Protein AF-A0A699YFB3-F1 (afdb_monomer_lite)

Foldseek 3Di:
DDFDDPDPVLLVVLVVVLVVLVLVLLVLVLVLCLCLVFQVVVCVVLVNDDPVSVVL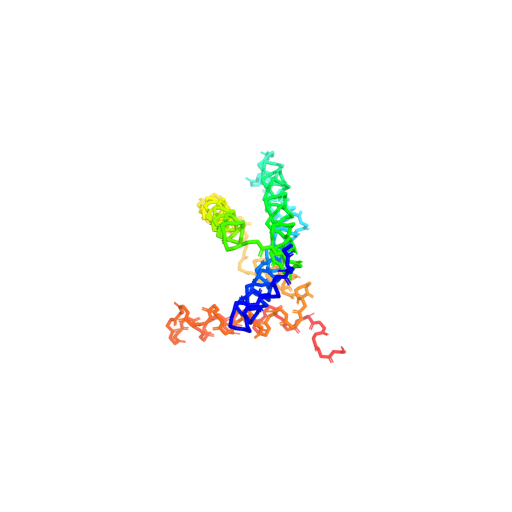NVLSVVLNVLSVVLNVLSVCLNPDTDDPVVNVVSVVVNVVSVVVSVVSVVVSVVCCVVRPVVSCVVRPDPVRVLQSVLVSVLPVDPVSCVVVLVVVLVVDDPVVNVVVVVSNCSSPVPRVPPD

Secondary structure (DSSP, 8-state):
-PPPPPPHHHHHHHHHHHHHHHHHHHHHHHHHHHIIIIIHHHHHHTTS-SSSHHHHHHHHHHHHHHHHHHHHHHHHHHT--S-HHHHHHHHHHHHHHHHHHHHHHHHHHHHHHHHTHHHHHHH--HHHHHHHHHHHHHHS-HHHHHHHHHHHHHTS-HHHHHHHHHHHHHHHTTS-TT-

Organism: Haematococcus lacustris (NCBI:txid44745)

Radius of gyration: 20.15 Å; chains: 1; bounding box: 40×39×62 Å

Structure (mmCIF, N/CA/C/O backbone):
data_AF-A0A699YFB3-F1
#
_entry.id   AF-A0A699YFB3-F1
#
loop_
_atom_site.group_PDB
_atom_site.id
_atom_site.type_symbol
_atom_site.label_atom_id
_atom_site.label_alt_id
_atom_site.label_comp_id
_atom_site.label_asym_id
_atom_site.label_entity_id
_atom_site.label_seq_id
_atom_site.pdbx_PDB_ins_code
_atom_site.Cartn_x
_atom_site.Cartn_y
_atom_site.Cartn_z
_atom_site.occupancy
_atom_site.B_iso_or_equiv
_atom_site.auth_seq_id
_atom_site.auth_comp_id
_atom_site.auth_asym_id
_atom_site.auth_atom_id
_atom_site.pdbx_PDB_model_num
ATOM 1 N N . PRO A 1 1 ? 18.190 -1.116 -37.994 1.00 44.88 1 PRO A N 1
ATOM 2 C CA . PRO A 1 1 ? 18.817 -1.282 -36.661 1.00 44.88 1 PRO A CA 1
ATOM 3 C C . PRO A 1 1 ? 18.143 -2.431 -35.909 1.00 44.88 1 PRO A C 1
ATOM 5 O O . PRO A 1 1 ? 16.970 -2.333 -35.564 1.00 44.88 1 PRO A O 1
ATOM 8 N N . SER A 1 2 ? 18.855 -3.545 -35.752 1.00 49.31 2 SER A N 1
ATOM 9 C CA . SER A 1 2 ? 18.361 -4.738 -35.065 1.00 49.31 2 SER A CA 1
ATOM 10 C C . SER A 1 2 ? 18.010 -4.380 -33.622 1.00 49.31 2 SER A C 1
ATOM 12 O O . SER A 1 2 ? 18.866 -3.883 -32.891 1.00 49.31 2 SER A O 1
ATOM 14 N N . ALA A 1 3 ? 16.751 -4.572 -33.229 1.00 54.38 3 ALA A N 1
ATOM 15 C CA . ALA A 1 3 ? 16.322 -4.372 -31.855 1.00 54.38 3 ALA A CA 1
ATOM 16 C C . ALA A 1 3 ? 17.138 -5.306 -30.947 1.00 54.38 3 ALA A C 1
ATOM 18 O O . ALA A 1 3 ? 17.093 -6.525 -31.100 1.00 54.38 3 ALA A O 1
ATOM 19 N N . LEU A 1 4 ? 17.941 -4.735 -30.050 1.00 60.91 4 LEU A N 1
ATOM 20 C CA . LEU A 1 4 ? 18.695 -5.510 -29.073 1.00 60.91 4 LEU A CA 1
ATOM 21 C C . LEU A 1 4 ? 17.731 -5.948 -27.969 1.00 60.91 4 LEU A C 1
ATOM 23 O O . LEU A 1 4 ? 17.065 -5.115 -27.353 1.00 60.91 4 LEU A O 1
ATOM 27 N N . LEU A 1 5 ? 17.660 -7.259 -27.734 1.00 71.25 5 LEU A N 1
ATOM 28 C CA . LEU A 1 5 ? 17.059 -7.811 -26.523 1.00 71.25 5 LEU A CA 1
ATOM 29 C C . LEU A 1 5 ? 17.813 -7.273 -25.301 1.00 71.25 5 LEU A C 1
ATOM 31 O O . LEU A 1 5 ? 19.023 -7.030 -25.365 1.00 71.25 5 LEU A O 1
ATOM 35 N N . LEU A 1 6 ? 17.106 -7.103 -24.181 1.00 77.62 6 LEU A N 1
ATOM 36 C CA . LEU A 1 6 ? 17.733 -6.702 -22.925 1.00 77.62 6 LEU A CA 1
ATOM 37 C C . LEU A 1 6 ? 18.878 -7.667 -22.573 1.00 77.62 6 LEU A C 1
ATOM 39 O O . LEU A 1 6 ? 18.685 -8.887 -22.628 1.00 77.62 6 LEU A O 1
ATOM 43 N N . PRO A 1 7 ? 20.059 -7.162 -22.166 1.00 84.12 7 PRO A N 1
ATOM 44 C CA . PRO A 1 7 ? 21.100 -8.016 -21.616 1.00 84.12 7 PRO A CA 1
ATOM 45 C C . PRO A 1 7 ? 20.537 -8.852 -20.463 1.00 84.12 7 PRO A C 1
ATOM 47 O O . PRO A 1 7 ? 19.770 -8.345 -19.645 1.00 84.12 7 PRO A O 1
ATOM 50 N N . ARG A 1 8 ? 20.945 -10.122 -20.358 1.00 86.44 8 ARG A N 1
ATOM 51 C CA . ARG A 1 8 ? 20.387 -11.076 -19.380 1.00 86.44 8 ARG A CA 1
ATOM 52 C C . ARG A 1 8 ? 20.339 -10.530 -17.946 1.00 86.44 8 ARG A C 1
ATOM 54 O O . ARG A 1 8 ? 19.351 -10.735 -17.255 1.00 86.44 8 ARG A O 1
ATOM 61 N N . HIS A 1 9 ? 21.377 -9.816 -17.509 1.00 87.50 9 HIS A N 1
ATOM 62 C CA . HIS A 1 9 ? 21.421 -9.220 -16.170 1.00 87.50 9 HIS A CA 1
ATOM 63 C C . HIS A 1 9 ? 20.373 -8.110 -15.974 1.00 87.50 9 HIS A C 1
ATOM 65 O O . HIS A 1 9 ? 19.800 -8.004 -14.895 1.00 87.50 9 HIS A O 1
ATOM 71 N N . VAL A 1 10 ? 20.079 -7.322 -17.016 1.00 87.06 10 VAL A N 1
ATOM 72 C CA . VAL A 1 10 ? 19.019 -6.303 -16.984 1.00 87.06 10 VAL A CA 1
ATOM 73 C C . VAL A 1 10 ? 17.653 -6.974 -16.920 1.00 87.06 10 VAL A C 1
ATOM 75 O O . VAL A 1 10 ? 16.838 -6.591 -16.093 1.00 87.06 10 VAL A O 1
ATOM 78 N N . ALA A 1 11 ? 17.418 -8.013 -17.725 1.00 88.06 11 ALA A N 1
ATOM 79 C CA . ALA A 1 11 ? 16.158 -8.757 -17.696 1.00 88.06 11 ALA A CA 1
ATOM 80 C C . ALA A 1 11 ? 15.873 -9.361 -16.306 1.00 88.06 11 ALA A C 1
ATOM 82 O O . ALA A 1 11 ? 14.770 -9.211 -15.785 1.00 88.06 11 ALA A O 1
ATOM 83 N N . VAL A 1 12 ? 16.886 -9.960 -15.665 1.00 92.19 12 VAL A N 1
ATOM 84 C CA . VAL A 1 12 ? 16.781 -10.475 -14.286 1.00 92.19 12 VAL A CA 1
ATOM 85 C C . VAL A 1 12 ? 16.485 -9.350 -13.287 1.00 92.19 12 VAL A C 1
ATOM 87 O O . VAL A 1 12 ? 15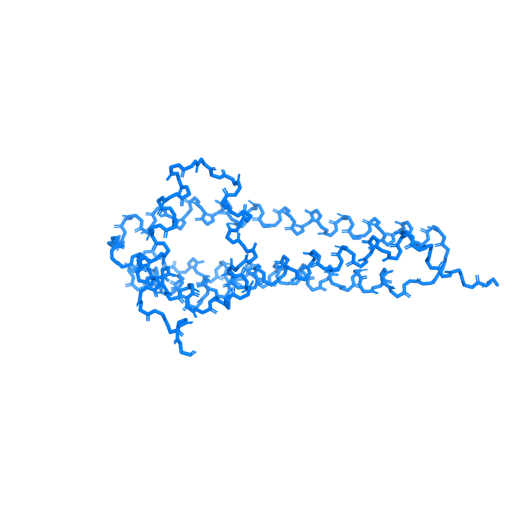.643 -9.517 -12.407 1.00 92.19 12 VAL A O 1
ATOM 90 N N . ALA A 1 13 ? 17.134 -8.190 -13.424 1.00 92.12 13 ALA A N 1
ATOM 91 C CA . ALA A 1 13 ? 16.881 -7.046 -12.548 1.00 92.12 13 ALA A CA 1
ATOM 92 C C . ALA A 1 13 ? 15.450 -6.500 -12.693 1.00 92.12 13 ALA A C 1
ATOM 94 O O . ALA A 1 13 ? 14.820 -6.178 -11.687 1.00 92.12 13 ALA A O 1
ATOM 95 N N . VAL A 1 14 ? 14.922 -6.436 -13.921 1.00 92.19 14 VAL A N 1
ATOM 96 C CA . VAL A 1 14 ? 13.541 -6.004 -14.191 1.00 92.19 14 VAL A CA 1
ATOM 97 C C . VAL A 1 14 ? 12.533 -7.001 -13.618 1.00 92.19 14 VAL A C 1
ATOM 99 O O . VAL A 1 14 ? 11.582 -6.583 -12.967 1.00 92.19 14 VAL A O 1
ATOM 102 N N . GLN A 1 15 ? 12.779 -8.305 -13.757 1.00 93.44 15 GLN A N 1
ATOM 103 C CA . GLN A 1 15 ? 11.935 -9.335 -13.144 1.00 93.44 15 GLN A CA 1
ATOM 104 C C . GLN A 1 15 ? 11.934 -9.240 -11.606 1.00 93.44 15 GLN A C 1
ATOM 106 O O . GLN A 1 15 ? 10.887 -9.332 -10.968 1.00 93.44 15 GLN A O 1
ATOM 111 N N . ALA A 1 16 ? 13.099 -9.006 -10.994 1.00 94.19 16 ALA A N 1
ATOM 112 C CA . ALA A 1 16 ? 13.206 -8.825 -9.545 1.00 94.19 16 ALA A CA 1
ATOM 113 C C . ALA A 1 16 ? 12.556 -7.519 -9.049 1.00 94.19 16 ALA A C 1
ATOM 115 O O . ALA A 1 16 ? 12.145 -7.436 -7.891 1.00 94.19 16 ALA A O 1
ATOM 116 N N . LEU A 1 17 ? 12.508 -6.481 -9.887 1.00 94.50 17 LEU A N 1
ATOM 117 C CA . LEU A 1 17 ? 11.772 -5.249 -9.609 1.00 94.50 17 LEU A CA 1
ATOM 118 C C . LEU A 1 17 ? 10.260 -5.496 -9.662 1.00 94.50 17 LEU A C 1
ATOM 120 O O . LEU A 1 17 ? 9.563 -5.105 -8.734 1.00 94.50 17 LEU A O 1
ATOM 124 N N . GLU A 1 18 ? 9.773 -6.169 -10.704 1.00 94.81 18 GLU A N 1
ATOM 125 C CA . GLU A 1 18 ? 8.356 -6.513 -10.873 1.00 94.81 18 GLU A CA 1
ATOM 126 C C . GLU A 1 18 ? 7.838 -7.344 -9.694 1.00 94.81 18 GLU A C 1
ATOM 128 O O . GLU A 1 18 ? 6.814 -7.002 -9.109 1.00 94.81 18 GLU A O 1
ATOM 133 N N . GLY A 1 19 ? 8.585 -8.370 -9.270 1.00 92.69 19 GLY A N 1
ATOM 134 C CA . GLY A 1 19 ? 8.211 -9.171 -8.100 1.00 92.69 19 GLY A CA 1
ATOM 135 C C . GLY A 1 19 ? 8.101 -8.341 -6.815 1.00 92.69 19 GLY A C 1
ATOM 136 O O . GLY A 1 19 ? 7.143 -8.493 -6.060 1.00 92.69 19 GLY A O 1
ATOM 137 N N . ARG A 1 20 ? 9.041 -7.413 -6.585 1.00 92.81 20 ARG A N 1
ATOM 138 C CA . ARG A 1 20 ? 9.000 -6.499 -5.428 1.00 92.81 20 ARG A CA 1
ATOM 139 C C . ARG A 1 20 ? 7.853 -5.495 -5.511 1.00 92.81 20 ARG A C 1
ATOM 141 O O . ARG A 1 20 ? 7.236 -5.208 -4.491 1.00 92.81 20 ARG A O 1
ATOM 148 N N . PHE A 1 21 ? 7.561 -4.990 -6.707 1.00 95.81 21 PHE A N 1
ATOM 149 C CA . PHE A 1 21 ? 6.420 -4.114 -6.948 1.00 95.81 21 PHE A CA 1
ATOM 150 C C . PHE A 1 21 ? 5.101 -4.829 -6.643 1.00 95.81 21 PHE A C 1
ATOM 152 O O . PHE A 1 21 ? 4.320 -4.315 -5.853 1.00 95.81 21 PHE A O 1
ATOM 159 N N . GLN A 1 22 ? 4.880 -6.024 -7.200 1.00 94.06 22 GLN A N 1
ATOM 160 C CA . GLN A 1 22 ? 3.644 -6.783 -6.982 1.00 94.06 22 GLN A CA 1
ATOM 161 C C . GLN A 1 22 ? 3.443 -7.134 -5.505 1.00 94.06 22 GLN A C 1
ATOM 163 O O . GLN A 1 22 ? 2.324 -7.068 -5.000 1.00 94.06 22 GLN A O 1
ATOM 168 N N . PHE A 1 23 ? 4.531 -7.448 -4.795 1.00 89.00 23 PHE A N 1
ATOM 169 C CA . PHE A 1 23 ? 4.487 -7.668 -3.355 1.00 89.00 23 PHE A CA 1
ATOM 170 C C . PHE A 1 23 ? 4.050 -6.412 -2.589 1.00 89.00 23 PHE A C 1
ATOM 172 O O . PHE A 1 23 ? 3.064 -6.463 -1.856 1.00 89.00 23 PHE A O 1
ATOM 179 N N . LEU A 1 24 ? 4.728 -5.278 -2.802 1.00 91.94 24 LEU A N 1
ATOM 180 C CA . LEU A 1 24 ? 4.374 -4.011 -2.154 1.00 91.94 24 LEU A CA 1
ATOM 181 C C . LEU A 1 24 ? 2.943 -3.578 -2.499 1.00 91.94 24 LEU A C 1
ATOM 183 O O . LEU A 1 24 ? 2.204 -3.147 -1.621 1.00 91.94 24 LEU A O 1
ATOM 187 N N . TRP A 1 25 ? 2.538 -3.735 -3.759 1.00 94.81 25 TRP A N 1
ATOM 188 C CA . TRP A 1 25 ? 1.196 -3.399 -4.222 1.00 94.81 25 TRP A CA 1
ATOM 189 C C . TRP A 1 25 ? 0.114 -4.278 -3.586 1.00 94.81 25 TRP A C 1
ATOM 191 O O . TRP A 1 25 ? -0.979 -3.810 -3.273 1.00 94.81 25 TRP A O 1
ATOM 201 N N . GLY A 1 26 ? 0.410 -5.561 -3.365 1.00 90.81 26 GLY A N 1
ATOM 202 C CA . GLY A 1 26 ? -0.461 -6.460 -2.612 1.00 90.81 26 GLY A CA 1
ATOM 203 C C . GLY A 1 26 ? -0.632 -6.027 -1.155 1.00 90.81 26 GLY A C 1
ATOM 204 O O . GLY A 1 26 ? -1.758 -6.005 -0.666 1.00 90.81 26 GLY A O 1
ATOM 205 N N . ILE A 1 27 ? 0.463 -5.644 -0.487 1.00 88.44 27 ILE A N 1
ATOM 206 C CA . ILE A 1 27 ? 0.428 -5.157 0.902 1.00 88.44 27 ILE A CA 1
ATOM 207 C C . ILE A 1 27 ? -0.395 -3.880 0.995 1.00 88.44 27 ILE A C 1
ATOM 209 O O . ILE A 1 27 ? -1.327 -3.823 1.790 1.00 88.44 27 ILE A O 1
ATOM 213 N N . TYR A 1 28 ? -0.071 -2.891 0.161 1.00 93.62 28 TYR A N 1
ATOM 214 C CA . TYR A 1 28 ? -0.743 -1.600 0.172 1.00 93.62 28 TYR A CA 1
ATOM 215 C C . TYR A 1 28 ? -2.255 -1.749 -0.015 1.00 93.62 28 TYR A C 1
ATOM 217 O O . TYR A 1 28 ? -3.015 -1.252 0.803 1.00 93.62 28 TYR A O 1
ATOM 225 N N . ARG A 1 29 ? -2.701 -2.511 -1.026 1.00 92.62 29 ARG A N 1
ATOM 226 C CA . ARG A 1 29 ? -4.138 -2.746 -1.243 1.00 92.62 29 ARG A CA 1
ATOM 227 C C . ARG A 1 29 ? -4.807 -3.426 -0.057 1.00 92.62 29 ARG A C 1
ATOM 229 O O . ARG A 1 29 ? -5.947 -3.118 0.254 1.00 92.62 29 ARG A O 1
ATOM 236 N N . SER A 1 30 ? -4.130 -4.382 0.580 1.00 89.00 30 SER A N 1
ATOM 237 C CA . SER A 1 30 ? -4.679 -5.053 1.761 1.00 89.00 30 SER A CA 1
ATOM 238 C C . SER A 1 30 ? -4.808 -4.100 2.950 1.00 89.00 30 SER A C 1
ATOM 240 O O . SER A 1 30 ? -5.752 -4.243 3.724 1.00 89.00 30 SER A O 1
ATOM 242 N N . HIS A 1 31 ? -3.862 -3.174 3.103 1.00 92.06 31 HIS A N 1
ATOM 243 C CA . HIS A 1 31 ? -3.858 -2.139 4.134 1.00 92.06 31 HIS A CA 1
ATOM 244 C C . HIS A 1 31 ? -4.999 -1.147 3.908 1.00 92.06 31 HIS A C 1
ATOM 246 O O . HIS A 1 31 ? -5.935 -1.162 4.703 1.00 92.06 31 HIS A O 1
ATOM 252 N N . SER A 1 32 ? -5.030 -0.461 2.762 1.00 94.06 32 SER A N 1
ATOM 253 C CA . SER A 1 32 ? -6.054 0.551 2.480 1.00 94.06 32 SER A CA 1
ATOM 254 C C . SER A 1 32 ? -7.479 -0.012 2.490 1.00 94.06 32 SER A C 1
ATOM 256 O O . SER A 1 32 ? -8.391 0.602 3.041 1.00 94.06 32 SER A O 1
ATOM 258 N N . LEU A 1 33 ? -7.688 -1.237 1.982 1.00 92.25 33 LEU A N 1
ATOM 259 C CA . LEU A 1 33 ? -8.985 -1.923 2.095 1.00 92.25 33 LEU A CA 1
ATOM 260 C C . LEU A 1 33 ? -9.359 -2.246 3.546 1.00 92.25 33 LEU A C 1
ATOM 262 O O . LEU A 1 33 ? -10.534 -2.191 3.908 1.00 92.25 33 LEU A O 1
ATOM 266 N N . SER A 1 34 ? -8.385 -2.619 4.378 1.00 91.50 34 SER A N 1
ATOM 267 C CA . SER A 1 34 ? -8.640 -2.868 5.800 1.00 91.50 34 SER A CA 1
ATOM 268 C C . SER A 1 34 ? -8.979 -1.574 6.528 1.00 91.50 34 SER A C 1
ATOM 270 O O . SER A 1 34 ? -9.865 -1.586 7.387 1.00 91.50 34 SER A O 1
ATOM 272 N N . GLU A 1 35 ? -8.334 -0.460 6.176 1.00 93.19 35 GLU A N 1
ATOM 273 C CA . GLU A 1 35 ? -8.721 0.837 6.714 1.00 93.19 35 GLU A CA 1
ATOM 274 C C . GLU A 1 35 ? -10.166 1.186 6.348 1.00 93.19 35 GLU A C 1
ATOM 276 O O . GLU A 1 35 ? -11.003 1.393 7.233 1.00 93.19 35 GLU A O 1
ATOM 281 N N . ASP A 1 36 ? -10.462 1.188 5.047 1.00 92.94 36 ASP A N 1
ATOM 282 C CA . ASP A 1 36 ? -11.742 1.638 4.501 1.00 92.94 36 ASP A CA 1
ATOM 283 C C . ASP A 1 36 ? -12.919 0.771 4.978 1.00 92.94 36 ASP A C 1
ATOM 285 O O . ASP A 1 36 ? -13.996 1.288 5.286 1.00 92.94 36 ASP A O 1
ATOM 289 N N . GLU A 1 37 ? -12.741 -0.552 5.068 1.00 92.88 37 GLU A N 1
ATOM 290 C CA . GLU A 1 37 ? -13.833 -1.472 5.409 1.00 92.88 37 GLU A CA 1
ATOM 291 C C . GLU A 1 37 ? -13.957 -1.789 6.905 1.00 92.88 37 GLU A C 1
ATOM 293 O O . GLU A 1 37 ? -14.999 -2.299 7.332 1.00 92.88 37 GLU A O 1
ATOM 298 N N . ILE A 1 38 ? -12.906 -1.562 7.701 1.00 92.56 38 ILE A N 1
ATOM 299 C CA . ILE A 1 38 ? -12.847 -2.032 9.096 1.00 92.56 38 ILE A CA 1
ATOM 300 C C . ILE A 1 38 ? -12.477 -0.896 10.046 1.00 92.56 38 ILE A C 1
ATOM 302 O O . ILE A 1 38 ? -13.238 -0.615 10.974 1.00 92.56 38 ILE A O 1
ATOM 306 N N . VAL A 1 39 ? -11.333 -0.242 9.833 1.00 92.38 39 VAL A N 1
ATOM 307 C CA . VAL A 1 39 ? -10.794 0.766 10.765 1.00 92.38 39 VAL A CA 1
ATOM 308 C C . VAL A 1 39 ? -11.666 2.016 10.793 1.00 92.38 39 VAL A C 1
ATOM 310 O O . VAL A 1 39 ? -12.125 2.408 11.869 1.00 92.38 39 VAL A O 1
ATOM 313 N N . PHE A 1 40 ? -11.936 2.631 9.639 1.00 92.69 40 PHE A N 1
ATOM 314 C CA . PHE A 1 40 ? -12.718 3.864 9.585 1.00 92.69 40 PHE A CA 1
ATOM 315 C C . PHE A 1 40 ? -14.153 3.659 10.081 1.00 92.69 40 PHE A C 1
ATOM 317 O O . PHE A 1 40 ? -14.565 4.421 10.960 1.00 92.69 40 PHE A O 1
ATOM 324 N N . PRO A 1 41 ? -14.892 2.605 9.669 1.00 92.12 41 PRO A N 1
ATOM 325 C CA . PRO A 1 41 ? -16.212 2.330 10.234 1.00 92.12 41 PRO A CA 1
ATOM 326 C C . PRO A 1 41 ? -16.189 2.119 11.754 1.00 92.12 41 PRO A C 1
ATOM 328 O O . PRO A 1 41 ? -17.092 2.577 12.460 1.00 92.12 41 PRO A O 1
ATOM 331 N N . ALA A 1 42 ? -15.154 1.459 12.289 1.00 92.69 42 ALA A N 1
ATOM 332 C CA . ALA A 1 42 ? -15.013 1.279 13.730 1.00 92.69 42 ALA A CA 1
ATOM 333 C C . ALA A 1 42 ? -14.828 2.627 14.446 1.00 92.69 42 ALA A C 1
ATOM 335 O O . ALA A 1 42 ? -15.537 2.905 15.418 1.00 92.69 42 ALA A O 1
ATOM 336 N N . LEU A 1 43 ? -13.930 3.486 13.958 1.00 91.81 43 LEU A N 1
ATOM 337 C CA . LEU A 1 43 ? -13.678 4.813 14.534 1.00 91.81 43 LEU A CA 1
ATOM 338 C C . LEU A 1 43 ? -14.904 5.737 14.440 1.00 91.81 43 LEU A C 1
ATOM 340 O O . LEU A 1 43 ? -15.238 6.434 15.404 1.00 91.81 43 LEU A O 1
ATOM 344 N N . GLU A 1 44 ? -15.628 5.703 13.321 1.00 90.06 44 GLU A N 1
ATOM 3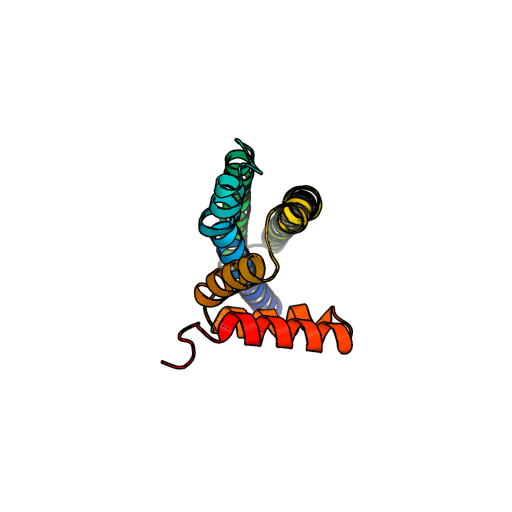45 C CA . GLU A 1 44 ? -16.888 6.435 13.148 1.00 90.06 44 GLU A CA 1
ATOM 346 C C . GLU A 1 44 ? -17.972 5.959 14.124 1.00 90.06 44 GLU A C 1
ATOM 348 O O . GLU A 1 44 ? -18.709 6.780 14.679 1.00 90.06 44 GLU A O 1
ATOM 353 N N . SER A 1 45 ? -18.041 4.650 14.403 1.00 91.00 45 SER A N 1
ATOM 354 C CA . SER A 1 45 ? -19.010 4.085 15.356 1.00 91.00 45 SER A CA 1
ATOM 355 C C . SER A 1 45 ? -18.813 4.601 16.788 1.00 91.00 45 SER A C 1
ATOM 357 O O . SER A 1 45 ? -19.781 4.743 17.539 1.00 91.00 45 SER A O 1
ATOM 359 N N . LYS A 1 46 ? -17.573 4.960 17.150 1.00 89.75 46 LYS A N 1
ATOM 360 C CA . LYS A 1 46 ? -17.226 5.607 18.425 1.00 89.75 46 LYS A CA 1
ATOM 361 C C . LYS A 1 46 ? -17.445 7.123 18.407 1.00 89.75 46 LYS A C 1
ATOM 363 O O . LYS A 1 46 ? -17.213 7.781 19.415 1.00 89.75 46 LYS A O 1
ATOM 368 N N . GLN A 1 47 ? -17.905 7.679 17.281 1.00 80.88 47 GLN A N 1
ATOM 369 C CA . GLN A 1 47 ? -17.993 9.119 17.009 1.00 80.88 47 GLN A CA 1
ATOM 370 C C . GLN A 1 47 ? -16.644 9.850 17.130 1.00 80.88 47 GLN A C 1
ATOM 372 O O . GLN A 1 47 ? -16.629 11.074 17.261 1.00 80.88 47 GLN A O 1
ATOM 377 N N . ALA A 1 48 ? -15.535 9.104 17.067 1.00 72.50 48 ALA A N 1
ATOM 378 C CA . ALA A 1 48 ? -14.174 9.611 17.205 1.00 72.50 48 ALA A CA 1
ATOM 379 C C . ALA A 1 48 ? -13.698 10.324 15.931 1.00 72.50 48 ALA A C 1
ATOM 381 O O . ALA A 1 48 ? -12.979 11.316 15.997 1.00 72.50 48 ALA A O 1
ATOM 382 N N . LEU A 1 49 ? -14.166 9.864 14.766 1.00 71.38 49 LEU A N 1
ATOM 383 C CA . LEU A 1 49 ? -13.945 10.512 13.477 1.00 71.38 49 LEU A CA 1
ATOM 384 C C . LEU A 1 49 ? -15.284 10.922 12.876 1.00 71.38 49 LEU A C 1
ATOM 386 O O . LEU A 1 49 ? -16.141 10.085 12.606 1.00 71.38 49 LEU A O 1
ATOM 390 N N . ARG A 1 50 ? -15.473 12.219 12.635 1.00 67.19 50 ARG A N 1
ATOM 391 C CA . ARG A 1 50 ? -16.555 12.712 11.778 1.00 67.19 50 ARG A CA 1
ATOM 392 C C . ARG A 1 50 ? -15.927 13.384 10.568 1.00 67.19 50 ARG A C 1
ATOM 394 O O . ARG A 1 50 ? -15.230 14.380 10.723 1.00 67.19 50 ARG A O 1
ATOM 401 N N . ASN A 1 51 ? -16.207 12.857 9.377 1.00 64.69 51 ASN A N 1
ATOM 402 C CA . ASN A 1 51 ? -15.780 13.399 8.078 1.00 64.69 51 ASN A CA 1
ATOM 403 C C . ASN A 1 51 ? -14.272 13.314 7.759 1.00 64.69 51 ASN A C 1
ATOM 405 O O . ASN A 1 51 ? -13.849 13.875 6.753 1.00 64.69 51 ASN A O 1
ATOM 409 N N . VAL A 1 52 ? -13.470 12.632 8.581 1.00 71.69 52 VAL A N 1
ATOM 410 C CA . VAL A 1 52 ? -12.022 12.446 8.350 1.00 71.69 52 VAL A CA 1
ATOM 411 C C . VAL A 1 52 ? -11.754 11.202 7.498 1.00 71.69 52 VAL A C 1
ATOM 413 O O . VAL A 1 52 ? -10.936 11.251 6.589 1.00 71.69 52 VAL A O 1
ATOM 416 N N . SER A 1 53 ? -12.516 10.130 7.718 1.00 77.50 53 SER A N 1
ATOM 417 C CA . SER A 1 53 ? -12.485 8.878 6.944 1.00 77.50 53 SER A CA 1
ATOM 418 C C . SER A 1 53 ? -12.533 9.103 5.430 1.00 77.50 53 SER A C 1
ATOM 420 O O . SER A 1 53 ? -11.748 8.527 4.690 1.00 77.50 53 SER A O 1
ATOM 422 N N . HIS A 1 54 ? -13.392 10.014 4.963 1.00 82.38 54 HIS A N 1
ATOM 423 C CA . HIS A 1 54 ? -13.521 10.309 3.537 1.00 82.38 54 HIS A CA 1
ATOM 424 C C . HIS A 1 54 ? -12.255 10.928 2.925 1.00 82.38 54 HIS A C 1
ATOM 426 O O . HIS A 1 54 ? -11.974 10.682 1.755 1.00 82.38 54 HIS A O 1
ATOM 432 N N . ALA A 1 55 ? -11.500 11.726 3.690 1.00 85.50 55 ALA A N 1
ATOM 433 C CA . ALA A 1 55 ? -10.243 12.296 3.214 1.00 85.50 55 ALA A CA 1
ATOM 434 C C . ALA A 1 55 ? -9.195 11.194 3.007 1.00 85.50 55 ALA A C 1
ATOM 436 O O . ALA A 1 55 ? -8.620 11.111 1.927 1.00 85.50 55 ALA A O 1
ATOM 437 N N . TYR A 1 56 ? -9.057 10.282 3.973 1.00 89.06 56 TYR A N 1
ATOM 438 C CA . TYR A 1 56 ? -8.159 9.132 3.851 1.00 89.06 56 TYR A CA 1
ATOM 439 C C . TYR A 1 56 ? -8.557 8.199 2.695 1.00 89.06 56 TYR A C 1
ATOM 441 O O . TYR A 1 56 ? -7.703 7.811 1.903 1.00 89.06 56 TYR A O 1
ATOM 449 N N . THR A 1 57 ? -9.853 7.930 2.488 1.00 89.06 57 THR A N 1
ATOM 450 C CA . THR A 1 57 ? -10.308 7.151 1.319 1.00 89.06 57 THR A CA 1
ATOM 451 C C . THR A 1 57 ? -9.969 7.841 -0.014 1.00 89.06 57 THR A C 1
ATOM 453 O O . THR A 1 57 ? -9.670 7.176 -1.008 1.00 89.06 57 THR A O 1
ATOM 456 N N . LEU A 1 58 ? -10.006 9.178 -0.082 1.00 92.12 58 LEU A N 1
ATOM 457 C CA . LEU A 1 58 ? -9.573 9.914 -1.278 1.00 92.12 58 LEU A CA 1
ATOM 458 C C . LEU A 1 58 ? -8.055 9.844 -1.479 1.00 92.12 58 LEU A C 1
ATOM 460 O O . LEU A 1 58 ? -7.601 9.774 -2.624 1.00 92.12 58 LEU A O 1
ATOM 464 N N . ASP A 1 59 ? -7.282 9.847 -0.395 1.00 93.50 59 ASP A N 1
ATOM 465 C CA . ASP A 1 59 ? -5.835 9.648 -0.449 1.00 93.50 59 ASP A CA 1
ATOM 466 C C . ASP A 1 59 ? -5.506 8.236 -0.957 1.00 93.50 59 ASP A C 1
ATOM 468 O O . ASP A 1 59 ? -4.692 8.102 -1.875 1.00 93.50 59 ASP A O 1
ATOM 472 N N . HIS A 1 60 ? -6.236 7.206 -0.503 1.00 96.62 60 HIS A N 1
ATOM 473 C CA . HIS A 1 60 ? -6.095 5.837 -1.015 1.00 96.62 60 HIS A CA 1
ATOM 474 C C . HIS A 1 60 ? -6.292 5.748 -2.532 1.00 96.62 60 HIS A C 1
ATOM 476 O O . HIS A 1 60 ? -5.527 5.089 -3.236 1.00 96.62 60 HIS A O 1
ATOM 482 N N . GLN A 1 61 ? -7.298 6.443 -3.070 1.00 95.81 61 GLN A N 1
ATOM 483 C CA . GLN A 1 61 ? -7.563 6.457 -4.514 1.00 95.81 61 GLN A CA 1
ATOM 484 C C . GLN A 1 61 ? -6.428 7.123 -5.308 1.00 95.81 61 GLN A C 1
ATOM 486 O O . GLN A 1 61 ? -6.083 6.679 -6.408 1.00 95.81 61 GLN A O 1
ATOM 491 N N . GLN A 1 62 ? -5.835 8.191 -4.768 1.00 96.19 62 GLN A N 1
ATOM 492 C CA . GLN A 1 62 ? -4.704 8.873 -5.405 1.00 96.19 62 GLN A CA 1
ATOM 493 C C . GLN A 1 62 ? -3.445 8.002 -5.394 1.00 96.19 62 GLN A C 1
ATOM 495 O O . GLN A 1 62 ? -2.720 7.925 -6.389 1.00 96.19 62 GLN A O 1
ATOM 500 N N . GLU A 1 63 ? -3.197 7.316 -4.289 1.00 97.75 63 GLU A N 1
ATOM 501 C CA . GLU A 1 63 ? -2.080 6.394 -4.139 1.00 97.75 63 GLU A CA 1
ATOM 502 C C . GLU A 1 63 ? -2.226 5.149 -5.011 1.00 97.75 63 GLU A C 1
ATOM 504 O O . GLU A 1 63 ? -1.271 4.772 -5.695 1.00 97.75 63 GLU A O 1
ATOM 509 N N . GLU A 1 64 ? -3.423 4.564 -5.088 1.00 97.88 64 GLU A N 1
ATOM 510 C CA . GLU A 1 64 ? -3.731 3.499 -6.044 1.00 97.88 64 GLU A CA 1
ATOM 511 C C . GLU A 1 64 ? -3.384 3.933 -7.472 1.00 97.88 64 GLU A C 1
ATOM 513 O O . GLU A 1 64 ? -2.715 3.197 -8.204 1.00 97.88 64 GLU A O 1
ATOM 518 N N . GLN A 1 65 ? -3.732 5.163 -7.855 1.00 98.00 65 GLN A N 1
ATOM 519 C CA . GLN A 1 65 ? -3.370 5.693 -9.165 1.00 98.00 65 GLN A CA 1
ATOM 520 C C . GLN A 1 65 ? -1.842 5.775 -9.366 1.00 98.00 65 GLN A C 1
ATOM 522 O O . GLN A 1 65 ? -1.353 5.415 -10.442 1.00 98.00 65 GLN A O 1
ATOM 527 N N . LEU A 1 66 ? -1.067 6.164 -8.343 1.00 97.88 66 LEU A N 1
ATOM 528 C CA . LEU A 1 66 ? 0.405 6.157 -8.404 1.00 97.88 66 LEU A CA 1
ATOM 529 C C . LEU A 1 66 ? 0.970 4.746 -8.621 1.00 97.88 66 LEU A C 1
ATOM 531 O O . LEU A 1 66 ? 1.907 4.573 -9.411 1.00 97.88 66 LEU A O 1
ATOM 535 N N . PHE A 1 67 ? 0.409 3.738 -7.952 1.00 98.31 67 PHE A N 1
ATOM 536 C CA . PHE A 1 67 ? 0.806 2.342 -8.136 1.00 98.31 67 PHE A CA 1
ATOM 537 C C . PHE A 1 67 ? 0.457 1.818 -9.530 1.00 98.31 67 PHE A C 1
ATOM 539 O O . PHE A 1 67 ? 1.310 1.202 -10.173 1.00 98.31 67 PHE A O 1
ATOM 546 N N . LEU A 1 68 ? -0.748 2.105 -10.029 1.00 98.12 68 LEU A N 1
ATOM 547 C CA . LEU A 1 68 ? -1.169 1.730 -11.383 1.00 98.12 68 LEU A CA 1
ATOM 548 C C . LEU A 1 68 ? -0.278 2.372 -12.449 1.00 98.12 68 LEU A C 1
ATOM 550 O O . LEU A 1 68 ? 0.078 1.737 -13.444 1.00 98.12 68 LEU A O 1
ATOM 554 N N . ASP A 1 69 ? 0.119 3.628 -12.259 1.00 97.88 69 ASP A N 1
ATOM 555 C CA . ASP A 1 69 ? 1.029 4.281 -13.194 1.00 97.88 69 ASP A CA 1
ATOM 556 C C . ASP A 1 69 ? 2.451 3.700 -13.101 1.00 97.88 69 ASP A C 1
ATOM 558 O O . ASP A 1 69 ? 3.118 3.548 -14.130 1.00 97.88 69 ASP A O 1
ATOM 562 N N . LEU A 1 70 ? 2.913 3.312 -11.904 1.00 97.88 70 LEU A N 1
ATOM 563 C CA . LEU A 1 70 ? 4.205 2.639 -11.734 1.00 97.88 70 LEU A CA 1
ATOM 564 C C . LEU A 1 70 ? 4.202 1.270 -12.427 1.00 97.88 70 LEU A C 1
ATOM 566 O O . LEU A 1 70 ? 5.168 0.943 -13.123 1.00 97.88 70 LEU A O 1
ATOM 570 N N . GLU A 1 71 ? 3.110 0.511 -12.310 1.00 97.88 71 GLU A N 1
ATOM 571 C CA . GLU A 1 71 ? 2.925 -0.762 -13.013 1.00 97.88 71 GLU A CA 1
ATOM 572 C C . GLU A 1 71 ? 3.082 -0.588 -14.526 1.00 97.88 71 GLU A C 1
ATOM 574 O O . GLU A 1 71 ? 3.849 -1.320 -15.157 1.00 97.88 71 GLU A O 1
ATOM 579 N N . LYS A 1 72 ? 2.435 0.432 -15.108 1.00 97.00 72 LYS A N 1
ATOM 580 C CA . LYS A 1 72 ? 2.548 0.734 -16.546 1.00 97.00 72 LYS A CA 1
ATOM 581 C C . LYS A 1 72 ? 3.999 0.981 -16.956 1.00 97.00 72 LYS A C 1
ATOM 583 O O . LYS A 1 72 ? 4.440 0.475 -17.988 1.00 97.00 72 LYS A O 1
ATOM 588 N N . VAL A 1 73 ? 4.762 1.741 -16.168 1.00 96.00 73 VAL A N 1
ATOM 589 C CA . VAL A 1 73 ? 6.171 2.031 -16.490 1.00 96.00 73 VAL A CA 1
ATOM 590 C C . VAL A 1 73 ? 7.057 0.789 -16.336 1.00 96.00 73 VAL A C 1
ATOM 592 O O . VAL A 1 73 ? 7.956 0.582 -17.158 1.00 96.00 73 VAL A O 1
ATOM 595 N N . ILE A 1 74 ? 6.792 -0.067 -15.345 1.00 95.88 74 ILE A N 1
ATOM 596 C CA . ILE A 1 74 ? 7.480 -1.358 -15.190 1.00 95.88 74 ILE A CA 1
ATOM 597 C C . ILE A 1 74 ? 7.164 -2.286 -16.370 1.00 95.88 74 ILE A C 1
ATOM 599 O O . ILE A 1 74 ? 8.083 -2.894 -16.921 1.00 95.88 74 ILE A O 1
ATOM 603 N N . ASP A 1 75 ? 5.909 -2.358 -16.819 1.00 94.94 75 ASP A N 1
ATOM 604 C CA . ASP A 1 75 ? 5.515 -3.205 -17.951 1.00 94.94 75 ASP A CA 1
ATOM 605 C C . ASP A 1 75 ? 6.158 -2.744 -19.270 1.00 94.94 75 ASP A C 1
ATOM 607 O O . ASP A 1 75 ? 6.645 -3.571 -20.048 1.00 94.94 75 ASP A O 1
ATOM 611 N N . VAL A 1 76 ? 6.268 -1.425 -19.481 1.00 92.94 76 VAL A N 1
ATOM 612 C CA . VAL A 1 76 ? 7.042 -0.855 -20.599 1.00 92.94 76 VAL A CA 1
ATOM 613 C C . VAL A 1 76 ? 8.504 -1.294 -20.528 1.00 92.94 76 VAL A C 1
ATOM 615 O O . VAL A 1 76 ? 9.062 -1.715 -21.541 1.00 92.94 76 VAL A O 1
ATOM 618 N N . LEU A 1 77 ? 9.126 -1.234 -19.346 1.00 91.69 77 LEU A N 1
ATOM 619 C CA . LEU A 1 77 ? 10.520 -1.638 -19.155 1.00 91.69 77 LEU A CA 1
ATOM 620 C C . LEU A 1 77 ? 10.723 -3.147 -19.381 1.00 91.69 77 LEU A C 1
ATOM 622 O O . LEU A 1 77 ? 11.725 -3.553 -19.968 1.00 91.69 77 LEU A O 1
ATOM 626 N N . ARG A 1 78 ? 9.762 -3.975 -18.963 1.00 90.69 78 ARG A N 1
ATOM 627 C CA . ARG A 1 78 ? 9.779 -5.440 -19.107 1.00 90.69 78 ARG A CA 1
ATOM 628 C C . ARG A 1 78 ? 9.732 -5.891 -20.561 1.00 90.69 78 ARG A C 1
ATOM 630 O O . ARG A 1 78 ? 10.429 -6.829 -20.939 1.00 90.69 78 ARG A O 1
ATOM 637 N N . ARG A 1 79 ? 8.923 -5.216 -21.377 1.00 89.38 79 ARG A N 1
ATOM 638 C CA . ARG A 1 79 ? 8.761 -5.514 -22.811 1.00 89.38 79 ARG A CA 1
ATOM 639 C C . ARG A 1 79 ? 9.715 -4.706 -23.689 1.00 89.38 79 ARG A C 1
ATOM 641 O O . ARG A 1 79 ? 9.594 -4.739 -24.913 1.00 89.38 79 ARG A O 1
ATOM 648 N N . PHE A 1 80 ? 10.635 -3.954 -23.082 1.00 89.00 80 PHE A N 1
ATOM 649 C CA . PHE A 1 80 ? 11.436 -2.979 -23.797 1.00 89.00 80 PHE A CA 1
ATOM 650 C C . PHE A 1 80 ? 12.380 -3.638 -24.808 1.00 89.00 80 PHE A C 1
ATOM 652 O O . PHE A 1 80 ? 13.223 -4.470 -24.471 1.00 89.00 80 PHE A O 1
ATOM 659 N N . THR A 1 81 ? 12.293 -3.169 -26.048 1.00 85.44 81 THR A N 1
ATOM 660 C CA . THR A 1 81 ? 13.273 -3.424 -27.102 1.00 85.44 81 THR A CA 1
ATOM 661 C C . THR A 1 81 ? 13.650 -2.086 -27.722 1.00 85.44 81 THR A C 1
ATOM 663 O O . THR A 1 81 ? 12.772 -1.366 -28.200 1.00 85.44 81 THR A O 1
ATOM 666 N N . GLY A 1 82 ? 14.930 -1.723 -27.731 1.00 86.38 82 GLY A N 1
ATOM 667 C CA . GLY A 1 82 ? 15.332 -0.420 -28.257 1.00 86.38 82 GLY A CA 1
ATOM 668 C C . GLY A 1 82 ? 16.759 -0.028 -27.904 1.00 86.38 82 GLY A C 1
ATOM 669 O O . GLY A 1 82 ? 17.600 -0.872 -27.602 1.00 86.38 82 GLY A O 1
ATOM 670 N N . SER A 1 83 ? 17.042 1.271 -27.983 1.00 88.50 83 SER A N 1
ATOM 671 C CA . SER A 1 83 ? 18.378 1.808 -27.710 1.00 88.50 83 SER A CA 1
ATOM 672 C C . SER A 1 83 ? 18.690 1.887 -26.210 1.00 88.50 83 SER A C 1
ATOM 674 O O . SER A 1 83 ? 17.795 2.012 -25.373 1.00 88.50 83 SER A O 1
ATOM 676 N N . LEU A 1 84 ? 19.983 1.912 -25.871 1.00 86.31 84 LEU A N 1
ATOM 677 C CA . LEU A 1 84 ? 20.456 2.122 -24.498 1.00 86.31 84 LEU A CA 1
ATOM 678 C C . LEU A 1 84 ? 19.954 3.454 -23.904 1.00 86.31 84 LEU A C 1
ATOM 680 O O . LEU A 1 84 ? 19.622 3.518 -22.724 1.00 86.31 84 LEU A O 1
ATOM 684 N N . ALA A 1 85 ? 19.866 4.511 -24.719 1.00 89.19 85 ALA A N 1
ATOM 685 C CA . ALA A 1 85 ? 19.385 5.822 -24.279 1.00 89.19 85 ALA A CA 1
ATOM 686 C C . ALA A 1 85 ? 17.907 5.783 -23.850 1.00 89.19 85 ALA A C 1
ATOM 688 O O . ALA A 1 85 ? 17.539 6.339 -22.815 1.00 89.19 85 ALA A O 1
ATOM 689 N N . GLN A 1 86 ? 17.065 5.077 -24.609 1.00 90.81 86 GLN A N 1
ATOM 690 C CA . GLN A 1 86 ? 15.658 4.863 -24.261 1.00 90.81 86 GLN A CA 1
ATOM 691 C C . GLN A 1 86 ? 15.516 3.978 -23.015 1.00 90.81 86 GLN A C 1
ATOM 693 O O . GLN A 1 86 ? 14.758 4.332 -22.114 1.00 90.81 86 GLN A O 1
ATOM 698 N N . LEU A 1 87 ? 16.297 2.894 -22.912 1.00 89.62 87 LEU A N 1
ATOM 699 C CA . LEU A 1 87 ? 16.340 2.052 -21.711 1.00 89.62 87 LEU A CA 1
ATOM 700 C C . LEU A 1 87 ? 16.670 2.880 -20.461 1.00 89.62 87 LEU A C 1
ATOM 702 O O . LEU A 1 87 ? 15.993 2.768 -19.440 1.00 89.62 87 LEU A O 1
ATOM 706 N N . HIS A 1 88 ? 17.681 3.748 -20.556 1.00 90.94 88 HIS A N 1
ATOM 707 C CA . HIS A 1 88 ? 18.060 4.646 -19.470 1.00 90.94 88 HIS A CA 1
ATOM 708 C C . HIS A 1 88 ? 16.914 5.595 -19.090 1.00 90.94 88 HIS A C 1
ATOM 710 O O . HIS A 1 88 ? 16.615 5.749 -17.908 1.00 90.94 88 HIS A O 1
ATOM 716 N N . SER A 1 89 ? 16.222 6.177 -20.074 1.00 93.88 89 SER A N 1
ATOM 717 C CA . SER A 1 89 ? 15.060 7.044 -19.834 1.00 93.88 89 SER A CA 1
ATOM 718 C C . SER A 1 89 ? 13.926 6.321 -19.090 1.00 93.88 89 SER A C 1
ATOM 720 O O . SER A 1 89 ? 13.402 6.848 -18.105 1.00 93.88 89 SER A O 1
ATOM 722 N N . HIS A 1 90 ? 13.592 5.088 -19.491 1.00 93.44 90 HIS A N 1
ATOM 723 C CA . HIS A 1 90 ? 12.577 4.277 -18.808 1.00 93.44 90 HIS A CA 1
ATOM 724 C C . HIS A 1 90 ? 12.997 3.901 -17.383 1.00 93.44 90 HIS A C 1
ATOM 726 O O . HIS A 1 90 ? 12.198 4.026 -16.457 1.00 93.44 90 HIS A O 1
ATOM 732 N N . ALA A 1 91 ? 14.263 3.532 -17.171 1.00 92.88 91 ALA A N 1
ATOM 733 C CA . ALA A 1 91 ? 14.787 3.265 -15.831 1.00 92.88 91 ALA A CA 1
ATOM 734 C C . ALA A 1 91 ? 14.719 4.509 -14.920 1.00 92.88 91 ALA A C 1
ATOM 736 O O . ALA A 1 91 ? 14.375 4.406 -13.742 1.00 92.88 91 ALA A O 1
ATOM 737 N N . LEU A 1 92 ? 14.992 5.703 -15.461 1.00 95.88 92 LEU A N 1
ATOM 738 C CA . LEU A 1 92 ? 14.815 6.962 -14.733 1.00 95.88 92 LEU A CA 1
ATOM 739 C C . LEU A 1 92 ? 13.344 7.244 -14.402 1.00 95.88 92 LEU A C 1
ATOM 741 O O . LEU A 1 92 ? 13.070 7.784 -13.331 1.00 95.88 92 LEU A O 1
ATOM 745 N N . ALA A 1 93 ? 12.414 6.896 -15.296 1.00 96.62 93 ALA A N 1
ATOM 746 C CA . ALA A 1 93 ? 10.983 7.023 -15.041 1.00 96.62 93 ALA A CA 1
ATOM 747 C C . ALA A 1 93 ? 10.546 6.122 -13.880 1.00 96.62 93 ALA A C 1
ATOM 749 O O . ALA A 1 93 ? 9.993 6.645 -12.916 1.00 96.62 93 ALA A O 1
ATOM 750 N N . VAL A 1 94 ? 10.908 4.830 -13.902 1.00 96.19 94 VAL A N 1
ATOM 751 C CA . VAL A 1 94 ? 10.680 3.906 -12.774 1.00 96.19 94 VAL A CA 1
ATOM 752 C C . VAL A 1 94 ? 11.215 4.508 -11.478 1.00 96.19 94 VAL A C 1
ATOM 754 O O . VAL A 1 94 ? 10.488 4.609 -10.498 1.00 96.19 94 VAL A O 1
ATOM 757 N N . ARG A 1 95 ? 12.469 4.981 -11.476 1.00 96.69 95 ARG A N 1
ATOM 758 C CA . ARG A 1 95 ? 13.090 5.548 -10.271 1.00 96.69 95 ARG A CA 1
ATOM 759 C C . ARG A 1 95 ? 12.319 6.747 -9.714 1.00 96.69 95 ARG A C 1
ATOM 761 O O . ARG A 1 95 ? 12.153 6.838 -8.501 1.00 96.69 95 ARG A O 1
ATOM 768 N N . ARG A 1 96 ? 11.869 7.668 -10.575 1.00 97.69 96 ARG A N 1
ATOM 769 C CA . ARG A 1 96 ? 11.058 8.823 -10.147 1.00 97.69 96 ARG A CA 1
ATOM 770 C C . ARG A 1 96 ? 9.724 8.378 -9.558 1.00 97.69 96 ARG A C 1
ATOM 772 O O . ARG A 1 96 ? 9.322 8.903 -8.530 1.00 97.69 96 ARG A O 1
ATOM 779 N N . MET A 1 97 ? 9.078 7.400 -10.179 1.00 97.75 97 MET A N 1
ATOM 780 C CA . MET A 1 97 ? 7.798 6.881 -9.712 1.00 97.75 97 MET A CA 1
ATOM 781 C C . MET A 1 97 ? 7.910 6.124 -8.391 1.00 97.75 97 MET A C 1
ATOM 783 O O . MET A 1 97 ? 7.112 6.365 -7.497 1.00 97.75 97 MET A O 1
ATOM 787 N N . CYS A 1 98 ? 8.944 5.299 -8.208 1.00 97.19 98 CYS A N 1
ATOM 788 C CA . CYS A 1 98 ? 9.211 4.673 -6.912 1.00 97.19 98 CYS A CA 1
ATOM 789 C C . CYS A 1 98 ? 9.454 5.721 -5.816 1.00 97.19 98 CYS A C 1
ATOM 791 O O . CYS A 1 98 ? 9.005 5.539 -4.689 1.00 97.19 98 CYS A O 1
ATOM 793 N N . ALA A 1 99 ? 10.145 6.823 -6.134 1.00 97.25 99 ALA A N 1
ATOM 794 C CA . ALA A 1 99 ? 10.339 7.914 -5.183 1.00 97.25 99 ALA A CA 1
ATOM 795 C C . ALA A 1 99 ? 9.021 8.624 -4.832 1.00 97.25 99 ALA A C 1
ATOM 797 O O . ALA A 1 99 ? 8.828 8.965 -3.670 1.00 97.25 99 ALA A O 1
ATOM 798 N N . ALA A 1 100 ? 8.127 8.813 -5.809 1.00 97.56 100 ALA A N 1
ATOM 799 C CA . ALA A 1 100 ? 6.808 9.404 -5.594 1.00 97.56 100 ALA A CA 1
ATOM 800 C C . ALA A 1 100 ? 5.909 8.508 -4.729 1.00 97.56 100 ALA A C 1
ATOM 802 O O . ALA A 1 100 ? 5.382 8.985 -3.731 1.00 97.56 100 ALA A O 1
ATOM 803 N N . VAL A 1 101 ? 5.815 7.210 -5.052 1.00 97.25 101 VAL A N 1
ATOM 804 C CA . VAL A 1 101 ? 5.079 6.224 -4.237 1.00 97.25 101 VAL A CA 1
ATOM 805 C C . VAL A 1 101 ? 5.612 6.222 -2.809 1.00 97.25 101 VAL A C 1
ATOM 807 O O . VAL A 1 101 ? 4.842 6.379 -1.872 1.00 97.25 101 VAL A O 1
ATOM 810 N N . ARG A 1 102 ? 6.937 6.136 -2.627 1.00 96.75 102 ARG A N 1
ATOM 811 C CA . ARG A 1 102 ? 7.538 6.163 -1.288 1.00 96.75 102 ARG A CA 1
ATOM 812 C C . ARG A 1 102 ? 7.176 7.433 -0.514 1.00 96.75 102 ARG A C 1
ATOM 814 O O . ARG A 1 102 ? 6.794 7.331 0.640 1.00 96.75 102 ARG A O 1
ATOM 821 N N . ALA A 1 103 ? 7.309 8.608 -1.129 1.00 97.38 103 ALA A N 1
ATOM 822 C CA . ALA A 1 103 ? 7.016 9.876 -0.460 1.00 97.38 103 ALA A CA 1
ATOM 823 C C . ALA A 1 103 ? 5.534 10.006 -0.066 1.00 97.38 103 ALA A C 1
ATOM 825 O O . ALA A 1 103 ? 5.242 10.551 0.999 1.00 97.38 103 ALA A O 1
ATOM 826 N N . SER A 1 104 ? 4.623 9.498 -0.907 1.00 97.19 104 SER A N 1
ATOM 827 C CA . SER A 1 104 ? 3.191 9.440 -0.594 1.00 97.19 104 SER A CA 1
ATOM 828 C C . SER A 1 104 ? 2.942 8.564 0.628 1.00 97.19 104 SER A C 1
ATOM 830 O O . SER A 1 104 ? 2.461 9.065 1.638 1.00 97.19 104 SER A O 1
ATOM 832 N N . LEU A 1 105 ? 3.412 7.311 0.593 1.00 96.38 105 LEU A N 1
ATOM 833 C CA . LEU A 1 105 ? 3.212 6.359 1.688 1.00 96.38 105 LEU A CA 1
ATOM 834 C C . LEU A 1 105 ? 3.845 6.829 3.003 1.00 96.38 105 LEU A C 1
ATOM 836 O O . LEU A 1 105 ? 3.256 6.670 4.064 1.00 96.38 105 LEU A O 1
ATOM 840 N N . GLU A 1 106 ? 5.031 7.444 2.956 1.00 96.00 106 GLU A N 1
ATOM 841 C CA . GLU A 1 106 ? 5.678 8.017 4.147 1.00 96.00 106 GLU A CA 1
ATOM 842 C C . GLU A 1 106 ? 4.864 9.157 4.774 1.00 96.00 106 GLU A C 1
ATOM 844 O O . GLU A 1 106 ? 4.966 9.396 5.978 1.00 96.00 106 GLU A O 1
ATOM 849 N N . THR A 1 107 ? 4.104 9.892 3.962 1.00 96.06 107 THR A N 1
ATOM 850 C CA . THR A 1 107 ? 3.224 10.967 4.433 1.00 96.06 107 THR A CA 1
ATOM 851 C C . THR A 1 107 ? 1.922 10.389 4.970 1.00 96.06 107 THR A C 1
ATOM 853 O O . THR A 1 107 ? 1.526 10.753 6.074 1.00 96.06 107 THR A O 1
ATOM 856 N N . HIS A 1 108 ? 1.320 9.459 4.227 1.00 95.50 108 HIS A N 1
ATOM 857 C CA . HIS A 1 108 ? 0.101 8.745 4.587 1.00 95.50 108 HIS A CA 1
ATOM 858 C C . HIS A 1 108 ? 0.240 8.040 5.939 1.00 95.50 108 HIS A C 1
ATOM 860 O O . HIS A 1 108 ? -0.414 8.425 6.903 1.00 95.50 108 HIS A O 1
ATOM 866 N N . ILE A 1 109 ? 1.193 7.109 6.054 1.00 93.94 109 ILE A N 1
ATOM 867 C CA . ILE A 1 109 ? 1.400 6.310 7.271 1.00 93.94 109 ILE A CA 1
ATOM 868 C C . ILE A 1 109 ? 1.702 7.214 8.470 1.00 93.94 109 ILE A C 1
ATOM 870 O O . ILE A 1 109 ? 1.207 6.995 9.570 1.00 93.94 109 ILE A O 1
ATOM 874 N N . ARG A 1 110 ? 2.483 8.282 8.271 1.00 94.25 110 ARG A N 1
ATOM 875 C CA . ARG A 1 110 ? 2.792 9.226 9.352 1.00 94.25 110 ARG A CA 1
ATOM 876 C C . ARG A 1 110 ? 1.549 9.980 9.828 1.00 94.25 110 ARG A C 1
ATOM 878 O O . ARG A 1 110 ? 1.439 10.247 11.024 1.00 94.25 110 ARG A O 1
ATOM 885 N N . ALA A 1 111 ? 0.652 10.352 8.915 1.00 92.69 111 ALA A N 1
ATOM 886 C CA . ALA A 1 111 ? -0.616 10.974 9.276 1.00 92.69 111 ALA A CA 1
ATOM 887 C C . ALA A 1 111 ? -1.451 9.999 10.114 1.00 92.69 111 ALA A C 1
ATOM 889 O O . ALA A 1 111 ? -1.818 10.342 11.237 1.00 92.69 111 ALA A O 1
ATOM 890 N N . GLU A 1 112 ? -1.608 8.755 9.657 1.00 92.19 112 GLU A N 1
ATOM 891 C CA . GLU A 1 112 ? -2.348 7.713 10.376 1.00 92.19 112 GLU A CA 1
ATOM 892 C C . GLU A 1 112 ? -1.794 7.431 11.779 1.00 92.19 112 GLU A C 1
ATOM 894 O O . GLU A 1 112 ? -2.543 7.407 12.758 1.00 92.19 112 GLU A O 1
ATOM 899 N N . GLU A 1 113 ? -0.474 7.267 11.899 1.00 91.69 113 GLU A N 1
ATOM 900 C CA . GLU A 1 113 ? 0.210 7.059 13.179 1.00 91.69 113 GLU A CA 1
ATOM 901 C C . GLU A 1 113 ? -0.043 8.213 14.156 1.00 91.69 113 GLU A C 1
ATOM 903 O O . GLU A 1 113 ? -0.201 8.004 15.360 1.00 91.69 113 GLU A O 1
ATOM 908 N N . SER A 1 114 ? -0.071 9.447 13.649 1.00 9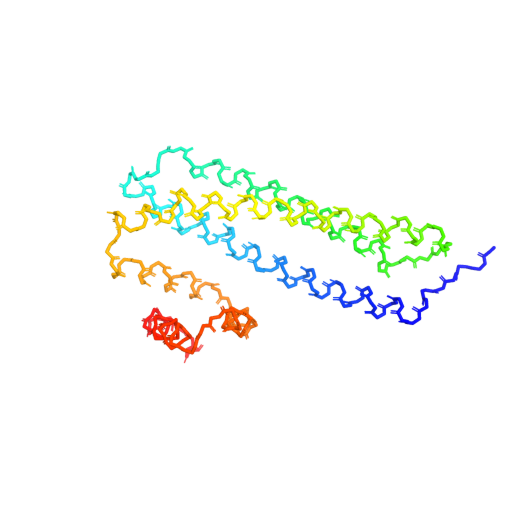2.44 114 SER A N 1
ATOM 909 C CA . SER A 1 114 ? -0.222 10.638 14.485 1.00 92.44 114 SER A CA 1
ATOM 910 C C . SER A 1 114 ? -1.674 10.977 14.824 1.00 92.44 114 SER A C 1
ATOM 912 O O . SER A 1 114 ? -1.934 11.509 15.904 1.00 92.44 114 SER A O 1
ATOM 914 N N . GLU A 1 115 ? -2.614 10.669 13.930 1.00 90.62 115 GLU A N 1
ATOM 915 C CA . GLU A 1 115 ? -4.010 11.102 14.027 1.00 90.62 115 GLU A CA 1
ATOM 916 C C . GLU A 1 115 ? -4.949 9.968 14.443 1.00 90.62 115 GLU A C 1
ATOM 918 O O . GLU A 1 115 ? -5.854 10.191 15.247 1.00 90.62 115 GLU A O 1
ATOM 923 N N . LEU A 1 116 ? -4.743 8.751 13.932 1.00 89.75 116 LEU A N 1
ATOM 924 C CA . LEU A 1 116 ? -5.666 7.630 14.129 1.00 89.75 116 LEU A CA 1
ATOM 925 C C . LEU A 1 116 ? -5.289 6.771 15.334 1.00 89.75 116 LEU A C 1
ATOM 927 O O . LEU A 1 116 ? -6.158 6.395 16.121 1.00 89.75 116 LEU A O 1
ATOM 931 N N . TRP A 1 117 ? -4.002 6.465 15.519 1.00 89.44 117 TRP A N 1
ATOM 932 C CA . TRP A 1 117 ? -3.556 5.579 16.605 1.00 89.44 117 TRP A CA 1
ATOM 933 C C . TRP A 1 117 ? -3.939 6.071 18.012 1.00 89.44 117 TRP A C 1
ATOM 935 O O . TRP A 1 117 ? -4.374 5.246 18.828 1.00 89.44 117 TRP A O 1
ATOM 945 N N . PRO A 1 118 ? -3.865 7.381 18.333 1.00 92.06 118 PRO A N 1
ATOM 946 C CA . PRO A 1 118 ? -4.323 7.875 19.630 1.00 92.06 118 PRO A CA 1
ATOM 947 C C . PRO A 1 118 ? -5.807 7.587 19.893 1.00 92.06 118 PRO A C 1
ATOM 949 O O . PRO A 1 118 ? -6.171 7.248 21.018 1.00 92.06 118 PRO A O 1
ATOM 952 N N . LEU A 1 119 ? -6.650 7.626 18.856 1.00 92.19 119 LEU A N 1
ATOM 953 C CA . LEU A 1 119 ? -8.093 7.389 18.975 1.00 92.19 119 LEU A CA 1
ATOM 954 C C . LEU A 1 119 ? -8.410 5.945 19.370 1.00 92.19 119 LEU A C 1
ATOM 956 O O . LEU A 1 119 ? -9.370 5.699 20.099 1.00 92.19 119 LEU A O 1
ATOM 960 N N . PHE A 1 120 ? -7.589 4.983 18.941 1.00 91.31 120 PHE A N 1
ATOM 961 C CA . PHE A 1 120 ? -7.722 3.600 19.396 1.00 91.31 120 PHE A CA 1
ATOM 962 C C . PHE A 1 120 ? -7.444 3.464 20.888 1.00 91.31 120 PHE A C 1
ATOM 964 O O . PHE A 1 120 ? -8.197 2.799 21.598 1.00 91.31 120 PHE A O 1
ATOM 971 N N . THR A 1 121 ? -6.399 4.138 21.368 1.00 90.25 121 THR A N 1
ATOM 972 C CA . THR A 1 121 ? -6.051 4.148 22.795 1.00 90.25 121 THR A CA 1
ATOM 973 C C . THR A 1 121 ? -7.132 4.838 23.630 1.00 90.25 121 THR A C 1
ATOM 975 O O . THR A 1 121 ? -7.414 4.408 24.745 1.00 90.25 121 THR A O 1
ATOM 978 N N . GLU A 1 122 ? -7.751 5.892 23.095 1.00 93.06 122 GLU A N 1
ATOM 979 C CA . GLU A 1 122 ? -8.765 6.674 23.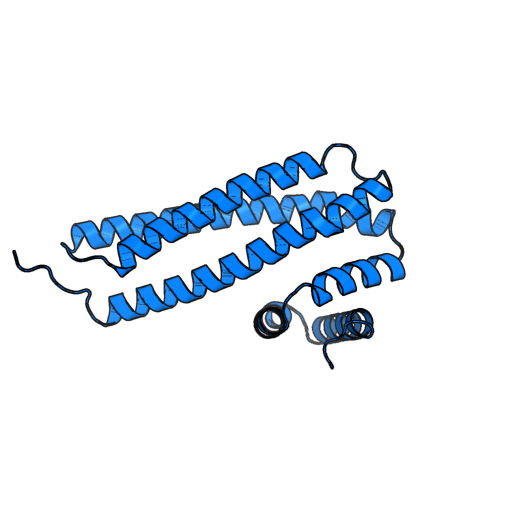805 1.00 93.06 122 GLU A CA 1
ATOM 980 C C . GLU A 1 122 ? -10.147 5.999 23.832 1.00 93.06 122 GLU A C 1
ATOM 982 O O . GLU A 1 122 ? -10.845 6.061 24.847 1.00 93.06 122 GLU A O 1
ATOM 987 N N . HIS A 1 123 ? -10.564 5.355 22.736 1.00 94.06 123 HIS A N 1
ATOM 988 C CA . HIS A 1 123 ? -11.968 4.962 22.544 1.00 94.06 123 HIS A CA 1
ATOM 989 C C . HIS A 1 123 ? -12.233 3.453 22.503 1.00 94.06 123 HIS A C 1
ATOM 991 O O . HIS A 1 123 ? -13.404 3.044 22.524 1.00 94.06 123 HIS A O 1
ATOM 997 N N . PHE A 1 124 ? -11.189 2.623 22.443 1.00 94.38 124 PHE A N 1
ATOM 998 C CA . PHE A 1 124 ? -11.326 1.172 22.340 1.00 94.38 124 PHE A CA 1
ATOM 999 C C . PHE A 1 124 ? -10.660 0.464 23.510 1.00 94.38 124 PHE A C 1
ATOM 1001 O O . PHE A 1 124 ? -9.514 0.754 23.856 1.00 94.38 124 PHE A O 1
ATOM 1008 N N . SER A 1 125 ? -11.359 -0.516 24.084 1.00 94.94 125 SER A N 1
ATOM 1009 C CA . SER A 1 125 ? -10.732 -1.430 25.037 1.00 94.94 125 SER A CA 1
ATOM 1010 C C . SER A 1 125 ? -9.723 -2.339 24.331 1.00 94.94 125 SER A C 1
ATOM 1012 O O . SER A 1 125 ? -9.787 -2.551 23.117 1.00 94.94 125 SER A O 1
ATOM 1014 N N . THR A 1 126 ? -8.812 -2.936 25.098 1.00 90.81 126 THR A N 1
ATOM 1015 C CA . THR A 1 126 ? -7.852 -3.919 24.578 1.00 90.81 126 THR A CA 1
ATOM 1016 C C . THR A 1 126 ? -8.554 -5.068 23.847 1.00 90.81 126 THR A C 1
ATOM 1018 O O . THR A 1 126 ? -8.078 -5.523 22.810 1.00 90.81 126 THR A O 1
ATOM 1021 N N . GLU A 1 127 ? -9.701 -5.526 24.348 1.00 91.81 127 GLU A N 1
ATOM 1022 C CA . GLU A 1 127 ? -10.497 -6.590 23.730 1.00 91.81 127 GLU A CA 1
ATOM 1023 C C . GLU A 1 127 ? -11.094 -6.152 22.386 1.00 91.81 127 GLU A C 1
ATOM 1025 O O . GLU A 1 127 ? -11.089 -6.929 21.431 1.00 91.81 127 GLU A O 1
ATOM 1030 N N . GLU A 1 128 ? -11.571 -4.908 22.281 1.00 93.81 128 GLU A N 1
ATOM 1031 C CA . GLU A 1 128 ? -12.083 -4.365 21.019 1.00 93.81 128 GLU A CA 1
ATOM 1032 C C . GLU A 1 128 ? -10.958 -4.198 19.988 1.00 93.81 128 GLU A C 1
ATOM 1034 O O . GLU A 1 128 ? -11.129 -4.572 18.827 1.00 93.81 128 GLU A O 1
ATOM 1039 N N . GLN A 1 129 ? -9.783 -3.714 20.406 1.00 91.88 129 GLN A N 1
ATOM 1040 C CA . GLN A 1 129 ? -8.610 -3.618 19.530 1.00 91.88 129 GLN A CA 1
ATOM 1041 C C . GLN A 1 129 ? -8.163 -5.003 19.039 1.00 91.88 129 GLN A C 1
ATOM 1043 O O . GLN A 1 129 ? -7.933 -5.196 17.846 1.00 91.88 129 GLN A O 1
ATOM 1048 N N . GLN A 1 130 ? -8.104 -5.997 19.933 1.00 87.75 130 GLN A N 1
ATOM 1049 C CA . GLN A 1 130 ? -7.784 -7.383 19.569 1.00 87.75 130 GLN A CA 1
ATOM 1050 C C . GLN A 1 130 ? -8.795 -7.970 18.583 1.00 87.75 130 GLN A C 1
ATOM 1052 O O . GLN A 1 130 ? -8.400 -8.685 17.661 1.00 87.75 130 GLN A O 1
ATOM 1057 N N . TYR A 1 131 ? -10.083 -7.664 18.755 1.00 90.94 131 TYR A N 1
ATOM 1058 C CA . TYR A 1 131 ? -11.118 -8.077 17.815 1.00 90.94 131 TYR A CA 1
ATOM 1059 C C . TYR A 1 131 ? -10.887 -7.472 16.425 1.00 90.94 131 TYR A C 1
ATOM 1061 O O . TYR A 1 131 ? -10.867 -8.215 15.446 1.00 90.94 131 TYR A O 1
ATOM 1069 N N . LEU A 1 132 ? -10.650 -6.158 16.331 1.00 91.69 132 LEU A N 1
ATOM 1070 C CA . LEU A 1 132 ? -10.389 -5.487 15.050 1.00 91.69 132 LEU A CA 1
ATOM 1071 C C . LEU A 1 132 ? -9.156 -6.065 14.350 1.00 91.69 132 LEU A C 1
ATOM 1073 O O . LEU A 1 132 ? -9.232 -6.439 13.180 1.00 91.69 132 LEU A O 1
ATOM 1077 N N . VAL A 1 133 ? -8.053 -6.231 15.085 1.00 88.25 133 VAL A N 1
ATOM 1078 C CA . VAL A 1 133 ? -6.831 -6.874 14.578 1.00 88.25 133 VAL A CA 1
ATOM 1079 C C . VAL A 1 133 ? -7.121 -8.299 14.095 1.00 88.25 133 VAL A C 1
ATOM 1081 O O . VAL A 1 133 ? -6.659 -8.690 13.025 1.00 88.25 133 VAL A O 1
ATOM 1084 N N . GLY A 1 134 ? -7.936 -9.066 14.824 1.00 86.94 134 GLY A N 1
ATOM 1085 C CA . GLY A 1 134 ? -8.360 -10.407 14.416 1.00 86.94 134 GLY A CA 1
ATOM 1086 C C . GLY A 1 134 ? -9.155 -10.420 13.106 1.00 86.94 134 GLY A C 1
ATOM 1087 O O . GLY A 1 134 ? -8.909 -11.275 12.255 1.00 86.94 134 GLY A O 1
ATOM 1088 N N . VAL A 1 135 ? -10.061 -9.457 12.901 1.00 89.25 135 VAL A N 1
ATOM 1089 C CA . VAL A 1 135 ? -10.820 -9.313 11.644 1.00 89.25 135 VAL A CA 1
ATOM 1090 C C . VAL A 1 135 ? -9.894 -8.947 10.479 1.00 89.25 135 VAL A C 1
ATOM 1092 O O . VAL A 1 135 ? -9.996 -9.561 9.415 1.00 89.25 135 VAL A O 1
ATOM 1095 N N . ILE A 1 136 ? -8.969 -8.000 10.682 1.00 88.00 136 ILE A N 1
ATOM 1096 C CA . ILE A 1 136 ? -7.982 -7.582 9.670 1.00 88.00 136 ILE A CA 1
ATOM 1097 C C . ILE A 1 136 ? -7.110 -8.775 9.260 1.00 88.00 136 ILE A C 1
ATOM 1099 O O . ILE A 1 136 ? -6.999 -9.098 8.075 1.00 88.00 136 ILE A O 1
ATOM 1103 N N . ILE A 1 137 ? -6.547 -9.494 10.234 1.00 83.06 137 ILE A N 1
ATOM 1104 C CA . ILE A 1 137 ? -5.708 -10.669 9.971 1.00 83.06 137 ILE A CA 1
ATOM 1105 C C . ILE A 1 137 ? -6.520 -11.779 9.306 1.00 83.06 137 ILE A C 1
ATOM 1107 O O . ILE A 1 137 ? -6.040 -12.377 8.352 1.00 83.06 137 ILE A O 1
ATOM 1111 N N . GLY A 1 138 ? -7.749 -12.039 9.759 1.00 82.94 138 GLY A N 1
ATOM 1112 C CA . GLY A 1 138 ? -8.616 -13.069 9.180 1.00 82.94 138 GLY A CA 1
ATOM 1113 C C . GLY A 1 138 ? -9.002 -12.806 7.721 1.00 82.94 138 GLY A C 1
ATOM 1114 O O . GLY A 1 138 ? -9.249 -13.750 6.973 1.00 82.94 138 GLY A O 1
ATOM 1115 N N . ARG A 1 139 ? -9.029 -11.537 7.298 1.00 82.56 139 ARG A N 1
ATOM 1116 C CA . ARG A 1 139 ? -9.220 -11.135 5.894 1.00 82.56 139 ARG A CA 1
ATOM 1117 C C . ARG A 1 139 ? -7.910 -11.078 5.109 1.00 82.56 139 ARG A C 1
ATOM 1119 O O . ARG A 1 139 ? -7.925 -11.185 3.884 1.00 82.56 139 ARG A O 1
ATOM 1126 N N . THR A 1 140 ? -6.780 -10.962 5.801 1.00 77.44 140 THR A N 1
ATOM 1127 C CA . THR A 1 140 ? -5.454 -11.016 5.190 1.00 77.44 140 THR A CA 1
ATOM 1128 C C . THR A 1 140 ? -5.100 -12.470 4.873 1.00 77.44 140 THR A C 1
ATOM 1130 O O . THR A 1 140 ? -4.956 -13.310 5.757 1.00 77.44 140 THR A O 1
ATOM 1133 N N . GLY A 1 141 ? -4.940 -12.795 3.588 1.00 73.69 141 GLY A N 1
ATOM 1134 C CA . GLY A 1 141 ? -4.599 -14.156 3.167 1.00 73.69 141 GLY A CA 1
ATOM 1135 C C . GLY A 1 141 ? -3.322 -14.680 3.841 1.00 73.69 141 GLY A C 1
ATOM 1136 O O . GLY A 1 141 ? -2.320 -13.969 3.941 1.00 73.69 141 GLY A O 1
ATOM 1137 N N . ALA A 1 142 ? -3.317 -15.955 4.246 1.00 74.19 142 ALA A N 1
ATOM 1138 C CA . ALA A 1 142 ? -2.199 -16.568 4.976 1.00 74.19 142 ALA A CA 1
ATOM 1139 C C . ALA A 1 142 ? -0.840 -16.439 4.255 1.00 74.19 142 ALA A C 1
ATOM 1141 O O . ALA A 1 142 ? 0.195 -16.286 4.898 1.00 74.19 142 ALA A O 1
ATOM 1142 N N . GLN A 1 143 ? -0.837 -16.444 2.918 1.00 68.81 143 GLN A N 1
ATOM 1143 C CA . GLN A 1 143 ? 0.370 -16.257 2.099 1.00 68.81 143 GLN A CA 1
ATOM 1144 C C . GLN A 1 143 ? 0.998 -14.863 2.278 1.00 68.81 143 GLN A C 1
ATOM 1146 O O . GLN A 1 143 ? 2.222 -14.726 2.312 1.00 68.81 143 GLN A O 1
ATOM 1151 N N . VAL A 1 144 ? 0.164 -13.831 2.430 1.00 71.88 144 VAL A N 1
ATOM 1152 C CA . VAL A 1 144 ? 0.613 -12.453 2.663 1.00 71.88 144 VAL A CA 1
ATOM 1153 C C . VAL A 1 144 ? 1.215 -12.344 4.064 1.00 71.88 144 VAL A C 1
ATOM 1155 O O . VAL A 1 144 ? 2.334 -11.856 4.206 1.00 71.88 144 VAL A O 1
ATOM 1158 N N . LEU A 1 145 ? 0.548 -12.906 5.079 1.00 73.88 145 LEU A N 1
ATOM 1159 C CA . LEU A 1 145 ? 1.048 -12.934 6.461 1.00 73.88 145 LEU A CA 1
ATOM 1160 C C . LEU A 1 145 ? 2.383 -13.678 6.590 1.00 73.88 145 LEU A C 1
ATOM 1162 O O . LEU A 1 145 ? 3.295 -13.184 7.246 1.00 73.88 145 LEU A O 1
ATOM 1166 N N . GLN A 1 146 ? 2.540 -14.828 5.927 1.00 76.00 146 GLN A N 1
ATOM 1167 C CA . GLN A 1 146 ? 3.801 -15.583 5.933 1.00 76.00 146 GLN A CA 1
ATOM 1168 C C . GLN A 1 146 ? 4.976 -14.788 5.359 1.00 76.00 146 GLN A C 1
ATOM 1170 O O . GLN A 1 146 ? 6.117 -15.017 5.755 1.00 76.00 146 GLN A O 1
ATOM 1175 N N . THR A 1 147 ? 4.705 -13.857 4.445 1.00 73.12 147 THR A N 1
ATOM 1176 C CA . THR A 1 147 ? 5.745 -13.020 3.842 1.00 73.12 147 THR A CA 1
ATOM 1177 C C . THR A 1 147 ? 5.990 -11.747 4.657 1.00 73.12 147 THR A C 1
ATOM 1179 O O . THR A 1 147 ? 7.137 -11.342 4.825 1.00 73.12 147 THR A O 1
ATOM 1182 N N . LEU A 1 148 ? 4.934 -11.142 5.208 1.00 73.44 148 LEU A N 1
ATOM 1183 C CA . LEU A 1 148 ? 5.000 -9.914 6.007 1.00 73.44 148 LEU A CA 1
ATOM 1184 C C . LEU A 1 148 ? 5.596 -10.120 7.402 1.00 73.44 148 LEU A C 1
ATOM 1186 O O . LEU A 1 148 ? 6.413 -9.316 7.845 1.00 73.44 148 LEU A O 1
ATOM 1190 N N . LEU A 1 149 ? 5.197 -11.182 8.106 1.00 75.62 149 LEU A N 1
ATOM 1191 C CA . LEU A 1 149 ? 5.568 -11.379 9.509 1.00 75.62 149 LEU A CA 1
ATOM 1192 C C . LEU A 1 149 ? 7.084 -11.483 9.731 1.00 75.62 149 LEU A C 1
ATOM 1194 O O . LEU A 1 149 ? 7.564 -10.842 10.664 1.00 75.62 149 LEU A O 1
ATOM 1198 N N . PRO A 1 150 ? 7.863 -12.212 8.905 1.00 78.44 150 PRO A N 1
ATOM 1199 C CA . PRO A 1 150 ? 9.318 -12.218 9.037 1.00 78.44 150 PRO A CA 1
ATOM 1200 C C . PRO A 1 150 ? 9.933 -10.828 8.847 1.00 78.44 150 PRO A C 1
ATOM 1202 O O . PRO A 1 150 ? 10.796 -10.440 9.626 1.00 78.44 150 PRO A O 1
ATOM 1205 N N . TRP A 1 151 ? 9.445 -10.057 7.869 1.00 72.00 151 TRP A N 1
ATOM 1206 C CA . TRP A 1 151 ? 9.953 -8.713 7.572 1.00 72.00 151 TRP A CA 1
ATOM 1207 C C . TRP A 1 151 ? 9.695 -7.734 8.720 1.00 72.00 151 TRP A C 1
ATOM 1209 O O . TRP A 1 151 ? 10.587 -6.993 9.124 1.00 72.00 151 TRP A O 1
ATOM 1219 N N . ILE A 1 152 ? 8.486 -7.755 9.282 1.00 70.94 152 ILE A N 1
ATOM 1220 C CA . ILE A 1 152 ? 8.131 -6.919 10.436 1.00 70.94 152 ILE A CA 1
ATOM 1221 C C . ILE A 1 152 ? 8.950 -7.348 11.658 1.00 70.94 152 ILE A C 1
ATOM 1223 O O . ILE A 1 152 ? 9.541 -6.514 12.343 1.00 70.94 152 ILE A O 1
ATOM 1227 N N . ALA A 1 153 ? 9.063 -8.658 11.890 1.00 75.31 153 ALA A N 1
ATOM 1228 C CA . ALA A 1 153 ? 9.821 -9.196 13.008 1.00 75.31 153 ALA A CA 1
ATOM 1229 C C . ALA A 1 153 ? 11.313 -8.838 12.945 1.00 75.31 153 ALA A C 1
ATOM 1231 O O . ALA A 1 153 ? 11.944 -8.751 13.992 1.00 75.31 153 ALA A O 1
ATOM 1232 N N . GLU A 1 154 ? 11.915 -8.618 11.774 1.00 80.12 154 GLU A N 1
ATOM 1233 C CA . GLU A 1 154 ? 13.313 -8.164 11.664 1.00 80.12 154 GLU A CA 1
ATOM 1234 C C . GLU A 1 154 ? 13.551 -6.775 12.275 1.00 80.12 154 GLU A C 1
ATOM 1236 O O . GLU A 1 154 ? 14.666 -6.494 12.710 1.00 80.12 154 GLU A O 1
ATOM 1241 N N . SER A 1 155 ? 12.505 -5.952 12.380 1.00 76.31 155 SER A N 1
ATOM 1242 C CA . SER A 1 155 ? 12.583 -4.584 12.911 1.00 76.31 155 SER A CA 1
ATOM 1243 C C . SER A 1 155 ? 12.465 -4.509 14.439 1.00 76.31 155 SER A C 1
ATOM 1245 O O . SER A 1 155 ? 12.725 -3.458 15.019 1.00 76.31 155 SER A O 1
ATOM 1247 N N . PHE A 1 156 ? 12.094 -5.615 15.087 1.00 75.75 156 PHE A N 1
ATOM 1248 C CA . PHE A 1 156 ? 11.811 -5.688 16.521 1.00 75.75 156 PHE A CA 1
ATOM 1249 C C . PHE A 1 156 ? 12.944 -6.342 17.322 1.00 75.75 156 PHE A C 1
ATOM 1251 O O . PHE A 1 156 ? 13.708 -7.170 16.804 1.00 75.75 156 PHE A O 1
ATOM 1258 N N . CYS A 1 157 ? 13.035 -6.019 18.614 1.00 83.62 157 CYS A N 1
ATOM 1259 C CA . CYS A 1 157 ? 13.838 -6.794 19.559 1.00 83.62 157 CYS A CA 1
ATOM 1260 C C . CYS A 1 157 ? 13.192 -8.167 19.834 1.00 83.62 157 CYS A C 1
ATOM 1262 O O . CYS A 1 157 ? 12.090 -8.467 19.371 1.00 83.62 157 CYS A O 1
ATOM 1264 N N . VAL A 1 158 ? 13.892 -9.055 20.545 1.00 81.88 158 VAL A N 1
ATOM 1265 C CA . VAL A 1 158 ? 13.380 -10.414 20.810 1.00 81.88 158 VAL A CA 1
ATOM 1266 C C . VAL A 1 158 ? 12.097 -10.351 21.644 1.00 81.88 158 VAL A C 1
ATOM 1268 O O . VAL A 1 158 ? 11.132 -11.048 21.339 1.00 81.88 158 VAL A O 1
ATOM 1271 N N . GLU A 1 159 ? 12.059 -9.465 22.633 1.00 83.06 159 GLU A N 1
ATOM 1272 C CA . GLU A 1 159 ? 10.929 -9.277 23.539 1.00 83.06 159 GLU A CA 1
ATOM 1273 C C . GLU A 1 159 ? 9.692 -8.734 22.801 1.00 83.06 159 GLU A C 1
ATOM 1275 O O . GLU A 1 159 ? 8.584 -9.243 22.979 1.00 83.06 159 GLU A O 1
ATOM 1280 N N . GLU A 1 160 ? 9.876 -7.753 21.916 1.00 81.81 160 GLU A N 1
ATOM 1281 C CA . GLU A 1 160 ? 8.818 -7.197 21.060 1.00 81.81 160 GLU A CA 1
ATOM 1282 C C . GLU A 1 160 ? 8.265 -8.248 20.088 1.00 81.81 160 GLU A C 1
ATOM 1284 O O . GLU A 1 160 ? 7.050 -8.337 19.893 1.00 81.81 160 GLU A O 1
ATOM 1289 N N . LYS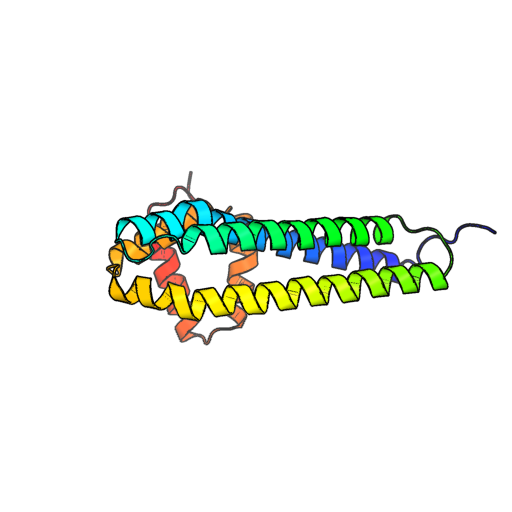 A 1 161 ? 9.130 -9.107 19.526 1.00 81.06 161 LYS A N 1
ATOM 1290 C CA . LYS A 1 161 ? 8.690 -10.228 18.676 1.00 81.06 161 LYS A CA 1
ATOM 1291 C C . LYS A 1 161 ? 7.808 -11.202 19.444 1.00 81.06 161 LYS A C 1
ATOM 1293 O O . LYS A 1 161 ? 6.787 -11.633 18.909 1.00 81.06 161 LYS A O 1
ATOM 1298 N N . GLU A 1 162 ? 8.178 -11.562 20.672 1.00 81.88 162 GLU A N 1
ATOM 1299 C CA . GLU A 1 162 ? 7.373 -12.474 21.490 1.00 81.88 162 GLU A CA 1
ATOM 1300 C C . GLU A 1 162 ? 6.011 -11.871 21.845 1.00 81.88 162 GLU A C 1
ATOM 1302 O O . GLU A 1 162 ? 4.993 -12.560 21.736 1.00 81.88 162 GLU A O 1
ATOM 1307 N N . GLN A 1 163 ? 5.970 -10.581 22.190 1.00 81.88 163 GLN A N 1
ATOM 1308 C CA . GLN A 1 163 ? 4.718 -9.870 22.459 1.00 81.88 163 GLN A CA 1
ATOM 1309 C C . GLN A 1 163 ? 3.828 -9.793 21.216 1.00 81.88 163 GLN A C 1
ATOM 1311 O O . GLN A 1 163 ? 2.648 -10.140 21.288 1.00 81.88 163 GLN A O 1
ATOM 1316 N N . MET A 1 164 ? 4.394 -9.423 20.062 1.00 81.19 164 MET A N 1
ATOM 1317 C CA . MET A 1 164 ? 3.674 -9.394 18.788 1.00 81.19 164 MET A CA 1
ATOM 1318 C C . MET A 1 164 ? 3.094 -10.774 18.456 1.00 81.19 164 MET A C 1
ATOM 1320 O O . MET A 1 164 ? 1.902 -10.893 18.182 1.00 81.19 164 MET A O 1
ATOM 1324 N N . LEU A 1 165 ? 3.906 -11.835 18.520 1.00 79.94 165 LEU A N 1
ATOM 1325 C CA . LEU A 1 165 ? 3.454 -13.202 18.243 1.00 79.94 165 LEU A CA 1
ATOM 1326 C C . LEU A 1 165 ? 2.381 -13.669 19.236 1.00 79.94 165 LEU A C 1
ATOM 1328 O O . LEU A 1 165 ? 1.453 -14.377 18.839 1.00 79.94 165 LEU A O 1
ATOM 1332 N N . GLY A 1 166 ? 2.481 -13.273 20.507 1.00 81.00 166 GLY A N 1
ATOM 1333 C CA . GLY A 1 166 ? 1.460 -13.523 21.523 1.00 81.00 166 GLY A CA 1
ATOM 1334 C C . GLY A 1 166 ? 0.123 -12.867 21.174 1.00 81.00 166 GLY A C 1
ATOM 1335 O O . GLY A 1 166 ? -0.905 -13.548 21.151 1.00 81.00 166 GLY A O 1
ATOM 1336 N N . SER A 1 167 ? 0.147 -11.578 20.830 1.00 77.31 167 SER A N 1
ATOM 1337 C CA . SER A 1 167 ? -1.035 -10.812 20.416 1.00 77.31 167 SER A CA 1
ATOM 1338 C C . SER A 1 167 ? -1.660 -11.362 19.135 1.00 77.31 167 SER A C 1
ATOM 1340 O O . SER A 1 167 ? -2.873 -11.555 19.087 1.00 77.31 167 SER A O 1
ATOM 1342 N N . LEU A 1 168 ? -0.843 -11.707 18.133 1.00 75.88 168 LEU A N 1
ATOM 1343 C CA . LEU A 1 168 ? -1.306 -12.333 16.892 1.00 75.88 168 LEU A CA 1
ATOM 1344 C C . LEU A 1 168 ? -2.004 -13.664 17.170 1.00 75.88 168 LEU A C 1
ATOM 1346 O O . LEU A 1 168 ? -3.134 -13.854 16.736 1.00 75.88 168 LEU A O 1
ATOM 1350 N N . ARG A 1 169 ? -1.380 -14.560 17.949 1.00 78.44 169 ARG A N 1
ATOM 1351 C CA . ARG A 1 169 ? -1.992 -15.844 18.334 1.00 78.44 169 ARG A CA 1
ATOM 1352 C C . ARG A 1 169 ? -3.308 -15.650 19.075 1.00 78.44 169 ARG A C 1
ATOM 1354 O O . ARG A 1 169 ? -4.231 -16.430 18.883 1.00 78.44 169 ARG A O 1
ATOM 1361 N N . GLN A 1 170 ? -3.392 -14.648 19.946 1.00 77.75 170 GLN A N 1
ATOM 1362 C CA . GLN A 1 170 ? -4.619 -14.359 20.681 1.00 77.75 170 GLN A CA 1
ATOM 1363 C C . GLN A 1 170 ? -5.725 -13.841 19.750 1.00 77.75 170 GLN A C 1
ATOM 1365 O O . GLN A 1 170 ? -6.862 -14.291 19.872 1.00 77.75 170 GLN A O 1
ATOM 1370 N N . ALA A 1 171 ? -5.388 -12.961 18.805 1.00 73.19 171 ALA A N 1
ATOM 1371 C CA . ALA A 1 171 ? -6.323 -12.399 17.832 1.00 73.19 171 ALA A CA 1
ATOM 1372 C C . ALA A 1 171 ? -6.797 -13.431 16.789 1.00 73.19 171 ALA A C 1
ATOM 1374 O O . ALA A 1 171 ? -7.947 -13.387 16.356 1.00 73.19 171 ALA A O 1
ATOM 1375 N N . THR A 1 172 ? -5.951 -14.401 16.422 1.00 72.25 172 THR A N 1
ATOM 1376 C CA . THR A 1 172 ? -6.280 -15.445 15.435 1.00 72.25 172 THR A CA 1
ATOM 1377 C C . THR A 1 172 ? -6.927 -16.696 16.024 1.00 72.25 172 THR A C 1
ATOM 1379 O O . THR A 1 172 ? -7.365 -17.566 15.272 1.00 72.25 172 THR A O 1
ATOM 1382 N N . LYS A 1 173 ? -7.076 -16.801 17.352 1.00 70.06 173 LYS A N 1
ATOM 1383 C CA . LYS A 1 173 ? -7.726 -17.960 18.003 1.00 70.06 173 LYS A CA 1
ATOM 1384 C C . LYS A 1 173 ? -9.118 -18.292 17.453 1.00 70.06 173 LYS A C 1
ATOM 1386 O O . LYS A 1 173 ? -9.535 -19.439 17.545 1.00 70.06 173 LYS A O 1
ATOM 1391 N N . ASN A 1 174 ? -9.816 -17.303 16.893 1.00 62.88 174 ASN A N 1
ATOM 1392 C CA . ASN A 1 174 ? -11.169 -17.445 16.350 1.00 62.88 174 ASN A CA 1
ATOM 1393 C C . ASN A 1 174 ? -11.235 -17.304 14.818 1.00 62.88 174 ASN A C 1
ATOM 1395 O O . ASN A 1 174 ? -12.324 -17.283 14.249 1.00 62.88 174 ASN A O 1
ATOM 1399 N N . THR A 1 175 ? -10.093 -17.178 14.140 1.00 63.81 175 THR A N 1
ATOM 1400 C CA . THR A 1 175 ? -10.029 -17.140 12.671 1.00 63.81 175 THR A CA 1
ATOM 1401 C C . THR A 1 175 ? -9.930 -18.566 12.125 1.00 63.81 175 THR A C 1
ATOM 1403 O O . THR A 1 175 ? -9.210 -19.385 12.687 1.00 63.81 175 THR A O 1
ATOM 1406 N N . MET A 1 176 ? -10.642 -18.884 11.039 1.00 55.84 176 MET A N 1
ATOM 1407 C CA . MET A 1 176 ? -10.726 -20.245 10.474 1.00 55.84 176 MET A CA 1
ATOM 1408 C C . MET A 1 176 ? -9.454 -20.701 9.724 1.00 55.84 176 MET A C 1
ATOM 1410 O O . MET A 1 176 ? -9.556 -21.347 8.690 1.00 55.84 176 MET A O 1
ATOM 1414 N N . PHE A 1 177 ? -8.250 -20.377 10.205 1.00 52.16 177 PHE A N 1
ATOM 1415 C CA . PHE A 1 177 ? -7.000 -20.782 9.537 1.00 52.16 177 PHE A CA 1
ATOM 1416 C C . PHE A 1 177 ? -6.743 -22.302 9.554 1.00 52.16 177 PHE A C 1
ATOM 1418 O O . PHE A 1 177 ? -5.895 -22.764 8.795 1.00 52.16 177 PHE A O 1
ATOM 1425 N N . ASP A 1 178 ? -7.486 -23.062 10.365 1.00 39.16 178 ASP A N 1
ATOM 1426 C CA . ASP A 1 178 ? -7.382 -24.524 10.494 1.00 39.16 178 ASP A CA 1
ATOM 1427 C C . ASP A 1 178 ? -8.538 -25.302 9.814 1.00 39.16 178 ASP A C 1
ATOM 1429 O O . ASP A 1 178 ? -8.749 -26.476 10.130 1.00 39.16 178 ASP A O 1
ATOM 1433 N N . GLN A 1 179 ? -9.306 -24.683 8.902 1.00 34.53 179 GLN A N 1
ATOM 1434 C CA . GLN A 1 179 ? -10.306 -25.382 8.069 1.00 34.53 179 GLN A CA 1
ATOM 1435 C C . GLN A 1 179 ? -9.939 -25.392 6.586 1.00 34.53 179 GLN A C 1
ATOM 1437 O O . GLN A 1 179 ? -9.580 -24.321 6.051 1.00 34.53 179 GLN A O 1
#

pLDDT: mean 86.19, std 11.78, range [34.53, 98.31]

InterPro domains:
  IPR012312 Hemerythrin-like [PF01814] (14-119)

Sequence (179 aa):
PSALLLPRHVAVAVQALEGRFQFLWGIYRSHSLSEDEIVFPALESKQALRNVSHAYTLDHQQEEQLFLDLEKVIDVLRRFTGSLAQLHSHALAVRRMCAAVRASLETHIRAEESELWPLFTEHFSTEEQQYLVGVIIGRTGAQVLQTLLPWIAESFCVEEKEQMLGSLRQATKNTMFDQ